Protein AF-A0A1Z8NER0-F1 (afdb_monomer_lite)

Foldseek 3Di:
DPPVVVVVVVVVVVPPPPPDPDLADDPVCLVVQQWDDDPQFIDRVRHGFKGFPDWDWDQDPNDTATETEMETPHCVCVDDVSVSSVSNHVCNVVVRHHYHYHYDPVVVVVVVPD

Structure (mmCIF, N/CA/C/O backbone):
data_AF-A0A1Z8NER0-F1
#
_entry.id   AF-A0A1Z8NER0-F1
#
loop_
_atom_site.group_PDB
_atom_site.id
_atom_site.type_symbol
_atom_site.label_atom_id
_atom_site.label_alt_id
_atom_site.label_comp_id
_atom_site.label_asym_id
_atom_site.label_entity_id
_atom_site.label_seq_id
_atom_site.pdbx_PDB_ins_code
_atom_site.Cartn_x
_atom_site.Cartn_y
_atom_site.Cartn_z
_atom_site.occupancy
_atom_site.B_iso_or_equiv
_atom_site.auth_seq_id
_atom_site.auth_comp_id
_atom_site.auth_asym_id
_atom_site.auth_atom_id
_atom_site.pdbx_PDB_model_num
ATOM 1 N N . MET A 1 1 ? -15.373 44.609 32.808 1.00 50.22 1 MET A N 1
ATOM 2 C CA . MET A 1 1 ? -14.278 44.105 31.946 1.00 50.22 1 MET A CA 1
ATOM 3 C C . MET A 1 1 ? -14.172 42.583 32.076 1.00 50.22 1 MET A C 1
ATOM 5 O O . MET A 1 1 ? -13.377 42.101 32.862 1.00 50.22 1 MET A O 1
ATOM 9 N N . LYS A 1 2 ? -15.038 41.816 31.400 1.00 55.25 2 LYS A N 1
ATOM 10 C CA . LYS A 1 2 ? -15.025 40.336 31.393 1.00 55.25 2 LYS A CA 1
ATOM 11 C C . LYS A 1 2 ? -15.396 39.654 30.049 1.00 55.25 2 LYS A C 1
ATOM 13 O O . LYS A 1 2 ? -15.119 38.465 29.956 1.00 55.25 2 LYS A O 1
ATOM 18 N N . PRO A 1 3 ? -15.946 40.315 28.999 1.00 56.00 3 PRO A N 1
ATOM 19 C CA . PRO A 1 3 ? -16.293 39.589 27.769 1.00 56.00 3 PRO A CA 1
ATOM 20 C C . PRO A 1 3 ? -15.091 39.346 26.840 1.00 56.00 3 PRO A C 1
ATOM 22 O O . PRO A 1 3 ? -15.121 38.420 26.040 1.00 56.00 3 PRO A O 1
ATOM 25 N N . LEU A 1 4 ? -14.010 40.129 26.971 1.00 55.19 4 LEU A N 1
ATOM 26 C CA . LEU A 1 4 ? -12.832 40.020 26.100 1.00 55.19 4 LEU A CA 1
ATOM 27 C C . LEU A 1 4 ? -12.077 38.692 26.295 1.00 55.19 4 LEU A C 1
ATOM 29 O O . LEU A 1 4 ? -11.555 38.126 25.345 1.00 55.19 4 LEU A O 1
ATOM 33 N N . LEU A 1 5 ? -12.055 38.174 27.526 1.00 55.09 5 LEU A N 1
ATOM 34 C CA . LEU A 1 5 ? -11.279 36.985 27.890 1.00 55.09 5 LEU A CA 1
ATOM 35 C C . LEU A 1 5 ? -11.945 35.686 27.405 1.00 55.09 5 LEU A C 1
ATOM 37 O O . LEU A 1 5 ? -11.259 34.733 27.062 1.00 55.09 5 LEU A O 1
ATOM 41 N N . ILE A 1 6 ? -13.279 35.680 27.300 1.00 60.59 6 ILE A N 1
ATOM 42 C CA . ILE A 1 6 ? -14.060 34.552 26.765 1.00 60.59 6 ILE A CA 1
ATOM 43 C C . ILE A 1 6 ? -13.908 34.465 25.240 1.00 60.59 6 ILE A C 1
ATOM 45 O O . ILE A 1 6 ? -13.832 33.370 24.689 1.00 60.59 6 ILE A O 1
ATOM 49 N N . LEU A 1 7 ? -13.800 35.612 24.561 1.00 58.25 7 LEU A N 1
ATOM 50 C CA . LEU A 1 7 ? -13.650 35.674 23.105 1.00 58.25 7 LEU A CA 1
ATOM 51 C C . LEU A 1 7 ? -12.274 35.170 22.638 1.00 58.25 7 LEU A C 1
ATOM 53 O O . LEU A 1 7 ? -12.186 34.478 21.629 1.00 58.25 7 LEU A O 1
ATOM 57 N N . VAL A 1 8 ? -11.221 35.451 23.414 1.00 59.75 8 VAL A N 1
ATOM 58 C CA . VAL A 1 8 ? -9.862 34.933 23.169 1.00 59.75 8 VAL A CA 1
ATOM 59 C C . VAL A 1 8 ? -9.753 33.438 23.497 1.00 59.75 8 VAL A C 1
ATOM 61 O O . VAL A 1 8 ? -9.019 32.717 22.833 1.00 59.75 8 VAL A O 1
ATOM 64 N N . LEU A 1 9 ? -10.502 32.935 24.483 1.00 55.91 9 LEU A N 1
ATOM 65 C CA . LEU A 1 9 ? -10.484 31.509 24.831 1.00 55.91 9 LEU A CA 1
ATOM 66 C C . LEU A 1 9 ? -11.206 30.641 23.780 1.00 55.91 9 LEU A C 1
ATOM 68 O O . LEU A 1 9 ? -10.778 29.524 23.504 1.00 55.91 9 LEU A O 1
ATOM 72 N N . MET A 1 10 ? -12.269 31.167 23.161 1.00 57.09 10 MET A N 1
ATOM 73 C CA . MET A 1 10 ? -13.005 30.496 22.080 1.00 57.09 10 MET A CA 1
ATOM 74 C C . MET A 1 10 ? -12.189 30.384 20.784 1.00 57.09 10 MET A C 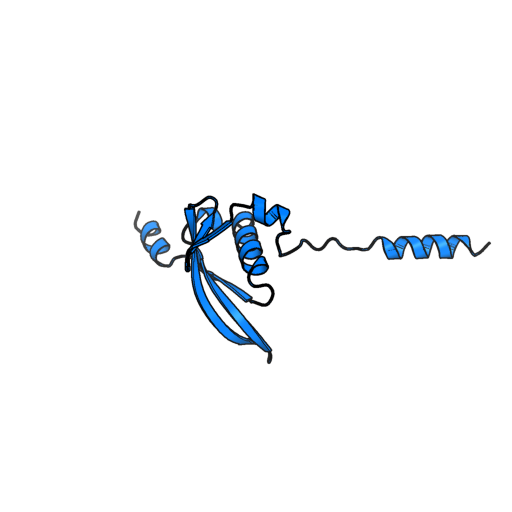1
ATOM 76 O O . MET A 1 10 ? -12.289 29.371 20.100 1.00 57.09 10 MET A O 1
ATOM 80 N N . SER A 1 11 ? -11.350 31.371 20.447 1.00 56.81 11 SER A N 1
ATOM 81 C CA . SER A 1 11 ? -10.538 31.326 19.220 1.00 56.81 11 SER A CA 1
ATOM 82 C C . SER A 1 11 ? -9.385 30.320 19.281 1.00 56.81 11 SER A C 1
ATOM 84 O O . SER A 1 11 ? -8.976 29.815 18.241 1.00 56.81 11 SER A O 1
ATOM 86 N N . VAL A 1 12 ? -8.892 29.972 20.474 1.00 58.34 12 VAL A N 1
ATOM 87 C CA . VAL A 1 12 ? -7.831 28.960 20.645 1.00 58.34 12 VAL A CA 1
ATOM 88 C C . VAL A 1 12 ? -8.360 27.529 20.446 1.00 58.34 12 VAL A C 1
ATOM 90 O O . VAL A 1 12 ? -7.604 26.654 20.032 1.00 58.34 12 VAL A O 1
ATOM 93 N N . LEU A 1 13 ? -9.659 27.284 20.662 1.00 54.94 13 LEU A N 1
ATOM 94 C CA . LEU A 1 13 ? -10.263 25.949 20.533 1.00 54.94 13 LEU A CA 1
ATOM 95 C C . LEU A 1 13 ? -10.535 25.520 19.079 1.00 54.94 13 LEU A C 1
ATOM 97 O O . LEU A 1 13 ? -10.648 24.325 18.822 1.00 54.94 13 LEU A O 1
ATOM 101 N N . PHE A 1 14 ? -10.594 26.455 18.123 1.00 56.16 14 PHE A N 1
ATOM 102 C CA . PHE A 1 14 ? -10.769 26.138 16.694 1.00 56.16 14 PHE A CA 1
ATOM 103 C C . PHE A 1 14 ? -9.450 25.893 15.945 1.00 56.16 14 PHE A C 1
ATOM 105 O O . PHE A 1 14 ? -9.468 25.406 14.817 1.00 56.16 14 PHE A O 1
ATOM 112 N N . SER A 1 15 ? -8.307 26.197 16.562 1.00 55.75 15 SER A N 1
ATOM 113 C CA . SER A 1 15 ? -6.983 26.092 15.932 1.00 55.75 15 SER A CA 1
ATOM 114 C C . SER A 1 15 ? -6.365 24.696 16.024 1.00 55.75 15 SER A C 1
ATOM 116 O O . SER A 1 15 ? -5.354 24.435 15.380 1.00 55.75 15 SER A O 1
ATOM 118 N N . SER A 1 16 ? -6.952 23.789 16.806 1.00 47.38 16 SER A N 1
ATOM 119 C CA . SER A 1 16 ? -6.429 22.432 17.007 1.00 47.38 16 SER A CA 1
ATOM 120 C C . SER A 1 16 ? -7.053 21.427 16.039 1.00 47.38 16 SER A C 1
ATOM 122 O O . SER A 1 16 ? -7.410 20.317 16.426 1.00 47.38 16 SER A O 1
ATOM 124 N N . CYS A 1 17 ? -7.189 21.800 14.766 1.00 55.56 17 CYS A N 1
ATOM 125 C CA . CYS A 1 17 ? -7.350 20.812 13.706 1.00 55.56 17 CYS A CA 1
ATOM 126 C C . CYS A 1 17 ? -5.950 20.255 13.428 1.00 55.56 17 CYS A C 1
ATOM 128 O O . CYS A 1 17 ? -5.208 20.779 12.599 1.00 55.56 17 CYS A O 1
ATOM 130 N N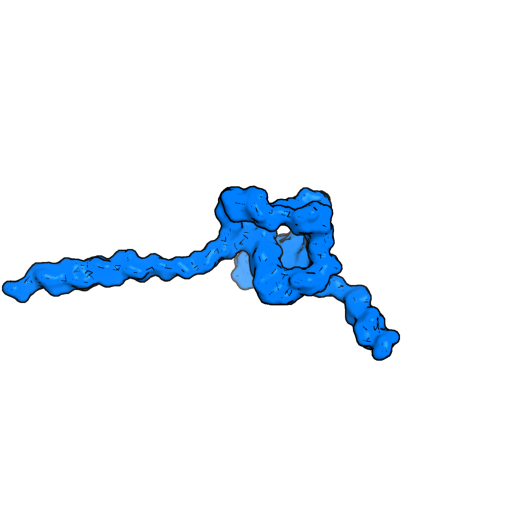 . VAL A 1 18 ? -5.538 19.269 14.226 1.00 59.12 18 VAL A N 1
ATOM 131 C CA . VAL A 1 18 ? -4.282 18.547 14.017 1.00 59.12 18 VAL A CA 1
ATOM 132 C C . VAL A 1 18 ? -4.368 17.938 12.623 1.00 59.12 18 VAL A C 1
ATOM 134 O O . VAL A 1 18 ? -5.166 17.029 12.401 1.00 59.12 18 VAL A O 1
ATOM 137 N N . THR A 1 19 ? -3.594 18.462 11.674 1.00 53.19 19 THR A N 1
ATOM 138 C CA . THR A 1 19 ? -3.449 17.880 10.339 1.00 53.19 19 THR A CA 1
ATOM 139 C C . THR A 1 19 ? -2.804 16.514 10.506 1.00 53.19 19 THR A C 1
ATOM 141 O O . THR A 1 19 ? -1.584 16.388 10.573 1.00 53.19 19 THR A O 1
ATOM 144 N N . THR A 1 20 ? -3.636 15.492 10.670 1.00 59.25 20 THR A N 1
ATOM 145 C CA . THR A 1 20 ? -3.205 14.102 10.610 1.00 59.25 20 THR A CA 1
ATOM 146 C C . THR A 1 20 ? -2.907 13.837 9.145 1.00 59.25 20 THR A C 1
ATOM 148 O O . THR A 1 20 ? -3.754 14.100 8.291 1.00 59.25 20 THR A O 1
ATOM 151 N N . GLU A 1 21 ? -1.688 13.402 8.832 1.00 65.31 21 GLU A N 1
ATOM 152 C CA . GLU A 1 21 ? -1.364 13.012 7.463 1.00 65.31 21 GLU A CA 1
ATOM 153 C C . GLU A 1 21 ? -2.378 11.963 6.988 1.00 65.31 21 GLU A C 1
ATOM 155 O O . GLU A 1 21 ? -2.647 10.980 7.680 1.00 65.31 21 GLU A O 1
ATOM 160 N N . SER A 1 22 ? -2.986 12.198 5.823 1.00 72.06 22 SER A N 1
ATOM 161 C CA . SER A 1 22 ? -3.936 11.249 5.249 1.00 72.06 22 SER A CA 1
ATOM 162 C C . SER A 1 22 ? -3.197 9.987 4.809 1.00 72.06 22 SER A C 1
ATOM 164 O O . SER A 1 22 ? -2.309 10.043 3.956 1.00 72.06 22 SER A O 1
ATOM 166 N N . PHE A 1 23 ? -3.630 8.836 5.321 1.00 82.88 23 PHE A N 1
ATOM 167 C CA . PHE A 1 23 ? -3.181 7.510 4.880 1.00 82.88 23 PHE A CA 1
ATOM 168 C C . PHE A 1 23 ? -3.869 7.041 3.583 1.00 82.88 23 PHE A C 1
ATOM 170 O O . PHE A 1 23 ? -3.781 5.874 3.218 1.00 82.88 23 PHE A O 1
ATOM 177 N N . THR A 1 24 ? -4.541 7.947 2.864 1.00 88.44 24 THR A N 1
ATOM 178 C CA . THR A 1 24 ? -5.154 7.694 1.549 1.00 88.44 24 THR A CA 1
ATOM 179 C C . THR A 1 24 ? -4.841 8.820 0.574 1.00 88.44 24 THR A C 1
ATOM 181 O O . THR A 1 24 ? -4.645 9.971 0.978 1.00 88.44 24 THR A O 1
ATOM 184 N N . PHE A 1 25 ? -4.771 8.490 -0.711 1.00 90.06 25 PHE A N 1
ATOM 185 C CA . PHE A 1 25 ? -4.637 9.461 -1.783 1.00 90.06 25 PHE A CA 1
ATOM 186 C C . PHE A 1 25 ? -5.948 10.199 -2.021 1.00 90.06 25 PHE A C 1
ATOM 188 O O . PHE A 1 25 ? -7.022 9.596 -2.039 1.00 90.06 25 PHE A O 1
ATOM 195 N N . THR A 1 26 ? -5.850 11.498 -2.292 1.00 91.38 26 THR A N 1
ATOM 196 C CA . THR A 1 26 ? -6.953 12.211 -2.946 1.00 91.38 26 THR A CA 1
ATOM 197 C C . THR A 1 26 ? -7.106 11.730 -4.392 1.00 91.38 26 THR A C 1
ATOM 199 O O . THR A 1 26 ? -6.211 11.096 -4.954 1.00 91.38 26 THR A O 1
ATOM 202 N N . GLU A 1 27 ? -8.227 12.049 -5.040 1.00 90.12 27 GLU A N 1
ATOM 203 C CA . GLU A 1 27 ? -8.416 11.698 -6.454 1.00 90.12 27 GLU A CA 1
ATOM 204 C C . GLU A 1 27 ? -7.340 12.302 -7.368 1.00 90.12 27 GLU A C 1
ATOM 206 O O . GLU A 1 27 ? -6.908 11.657 -8.324 1.00 90.12 27 GLU A O 1
ATOM 211 N N . GLU A 1 28 ? -6.911 13.535 -7.091 1.00 92.75 28 GLU A N 1
ATOM 212 C CA . GLU A 1 28 ? -5.862 14.211 -7.857 1.00 92.75 28 GLU A CA 1
ATOM 213 C C . GLU A 1 28 ? -4.498 13.567 -7.610 1.00 92.75 28 GLU A C 1
ATOM 215 O O . GLU A 1 28 ? -3.787 13.253 -8.566 1.00 92.75 28 GLU A O 1
ATOM 220 N N . GLU A 1 29 ? -4.158 13.299 -6.345 1.00 92.56 29 GLU A N 1
ATOM 221 C CA . GLU A 1 29 ? -2.914 12.607 -6.019 1.00 92.56 29 GLU A CA 1
ATOM 222 C C . GLU A 1 29 ? -2.885 11.217 -6.665 1.00 92.56 29 GLU A C 1
ATOM 224 O O . GLU A 1 29 ? -1.879 10.860 -7.263 1.00 92.56 29 GLU A O 1
ATOM 229 N N . MET A 1 30 ? -3.990 10.462 -6.627 1.00 93.12 30 MET A N 1
ATOM 230 C CA . MET A 1 30 ? -4.091 9.136 -7.242 1.00 93.12 30 MET A CA 1
ATOM 231 C C . MET A 1 30 ? -3.853 9.192 -8.756 1.00 93.12 30 MET A C 1
ATOM 233 O O . MET A 1 30 ? -3.057 8.406 -9.272 1.00 93.12 30 MET A O 1
ATOM 237 N N . LYS A 1 31 ? -4.488 10.140 -9.463 1.00 91.81 31 LYS A N 1
ATOM 238 C CA . LYS A 1 31 ? -4.297 10.338 -10.914 1.00 91.81 31 LYS A CA 1
ATOM 239 C C . LYS A 1 31 ? -2.844 10.648 -11.273 1.00 91.81 31 LYS A C 1
ATOM 241 O O . LYS A 1 31 ? -2.363 10.173 -12.297 1.00 91.81 31 LYS A O 1
ATOM 246 N N . ASN A 1 32 ? -2.157 11.408 -10.425 1.00 94.00 32 ASN A N 1
ATOM 247 C CA . ASN A 1 32 ? -0.768 11.813 -10.641 1.00 94.00 32 ASN A CA 1
ATOM 248 C C . ASN A 1 32 ? 0.252 10.837 -10.032 1.00 94.00 32 ASN A C 1
ATOM 250 O O . ASN A 1 32 ? 1.449 10.966 -10.273 1.00 94.00 32 ASN A O 1
ATOM 254 N N . SER A 1 33 ? -0.203 9.859 -9.245 1.00 93.56 33 SER A N 1
ATOM 255 C CA . SER A 1 33 ? 0.669 8.956 -8.492 1.00 93.56 33 SER A CA 1
ATOM 256 C C . SER A 1 33 ? 1.427 7.977 -9.383 1.00 93.56 33 SER A C 1
ATOM 258 O O . SER A 1 33 ? 2.458 7.461 -8.969 1.00 93.56 33 SER A O 1
ATOM 260 N N . GLY A 1 34 ? 0.923 7.685 -10.586 1.00 95.56 34 GLY A N 1
ATOM 261 C CA . GLY A 1 34 ? 1.475 6.659 -11.471 1.00 95.56 34 GLY A CA 1
ATOM 262 C C . GLY A 1 34 ? 1.252 5.221 -10.992 1.00 95.56 34 GLY A C 1
ATOM 263 O O . GLY A 1 34 ? 1.713 4.290 -11.653 1.00 95.56 34 GLY A O 1
ATOM 264 N N . PHE A 1 35 ? 0.562 5.011 -9.866 1.00 97.12 35 PHE A N 1
ATOM 265 C CA . PHE A 1 35 ? 0.215 3.670 -9.412 1.00 97.12 35 PHE A CA 1
ATOM 266 C C . PHE A 1 35 ? -0.954 3.087 -10.210 1.00 97.12 35 PHE A C 1
ATOM 268 O O . PHE A 1 35 ? -1.912 3.778 -10.565 1.00 97.12 35 PHE A O 1
ATOM 275 N N . SER A 1 36 ? -0.901 1.784 -10.452 1.00 96.62 36 SER A N 1
ATOM 276 C CA . SER A 1 36 ? -1.977 1.020 -11.084 1.00 96.62 36 SER A CA 1
ATOM 277 C C . SER A 1 36 ? -1.918 -0.450 -10.669 1.00 96.62 36 SER A C 1
ATOM 279 O O . SER A 1 36 ? -0.946 -0.894 -10.064 1.00 96.62 36 SER A O 1
ATOM 281 N N . GLU A 1 37 ? -2.960 -1.203 -11.005 1.00 95.94 37 GLU A N 1
ATOM 282 C CA . GLU A 1 37 ? -3.040 -2.645 -10.775 1.00 95.94 37 GLU A CA 1
ATOM 283 C C . GLU A 1 37 ? -3.185 -3.372 -12.111 1.00 95.94 37 GLU A C 1
ATOM 285 O O . GLU A 1 37 ? -3.951 -2.953 -12.985 1.00 95.94 37 GLU A O 1
ATOM 290 N N . GLN A 1 38 ? -2.473 -4.487 -12.252 1.00 96.94 38 GLN A N 1
ATOM 291 C CA . GLN A 1 38 ? -2.634 -5.423 -13.357 1.00 96.94 38 GLN A CA 1
ATOM 292 C C . GLN A 1 38 ? -2.710 -6.844 -12.793 1.00 96.94 38 GLN A C 1
ATOM 294 O O . GLN A 1 38 ? -1.698 -7.464 -12.469 1.00 96.94 38 GLN A O 1
ATOM 299 N N . GLY A 1 39 ? -3.931 -7.369 -12.668 1.00 95.50 39 GLY A N 1
ATOM 300 C CA . GLY A 1 39 ? -4.162 -8.635 -11.972 1.00 95.50 39 GLY A CA 1
ATOM 301 C C . GLY A 1 39 ? -3.784 -8.510 -10.495 1.00 95.50 39 GLY A C 1
ATOM 302 O O . GLY A 1 39 ? -4.287 -7.628 -9.812 1.00 95.50 39 GLY A O 1
ATOM 303 N N . TRP A 1 40 ? -2.883 -9.373 -10.024 1.00 96.19 40 TRP A N 1
ATOM 304 C CA . TRP A 1 40 ? -2.355 -9.338 -8.653 1.00 96.19 40 TRP A CA 1
ATOM 305 C C . TRP A 1 40 ? -1.095 -8.469 -8.511 1.00 96.19 40 TRP A C 1
ATOM 307 O O . TRP A 1 40 ? -0.530 -8.379 -7.427 1.00 96.19 40 TRP A O 1
ATOM 317 N N . SER A 1 41 ? -0.622 -7.833 -9.585 1.00 97.12 41 SER A N 1
ATOM 318 C CA . SER A 1 41 ? 0.563 -6.972 -9.547 1.00 97.12 41 SER A CA 1
ATOM 319 C C . SER A 1 41 ? 0.187 -5.509 -9.330 1.00 97.12 41 SER A C 1
ATOM 321 O O . SER A 1 41 ? -0.719 -4.992 -9.985 1.00 97.12 41 SER A O 1
ATOM 323 N N . ILE A 1 42 ? 0.944 -4.831 -8.469 1.00 97.31 42 ILE A N 1
ATOM 324 C CA . ILE A 1 42 ? 0.908 -3.380 -8.285 1.00 97.31 42 ILE A CA 1
ATOM 325 C C . ILE A 1 42 ? 2.056 -2.780 -9.090 1.00 97.31 42 ILE A C 1
ATOM 327 O O . ILE A 1 42 ? 3.218 -3.186 -8.965 1.00 97.31 42 ILE A O 1
ATOM 331 N N . LEU A 1 43 ? 1.714 -1.824 -9.945 1.00 97.81 43 LEU A N 1
ATOM 332 C CA . LEU A 1 43 ? 2.628 -1.174 -10.865 1.00 97.81 43 LEU A CA 1
ATOM 333 C C . LEU A 1 43 ? 2.823 0.286 -10.464 1.00 97.81 43 LEU A C 1
ATOM 335 O O . LEU A 1 43 ? 1.858 0.953 -10.094 1.00 97.81 43 LEU A O 1
ATOM 339 N N . LYS A 1 44 ? 4.041 0.799 -10.641 1.00 97.12 44 LYS A N 1
ATOM 340 C CA . LYS A 1 44 ? 4.356 2.230 -10.637 1.00 97.12 44 LYS A CA 1
ATOM 341 C C . LYS A 1 44 ? 4.907 2.612 -12.004 1.00 97.12 44 LYS A C 1
ATOM 343 O O . LYS A 1 44 ? 5.868 2.012 -12.478 1.00 97.12 44 LYS A O 1
ATOM 348 N N . ASP A 1 45 ? 4.257 3.570 -12.658 1.00 95.94 45 ASP A N 1
ATOM 349 C CA . ASP A 1 45 ? 4.614 4.064 -13.995 1.00 95.94 45 ASP A CA 1
ATOM 350 C C . ASP A 1 45 ? 4.759 2.927 -15.031 1.00 95.94 45 ASP A C 1
ATOM 352 O O . ASP A 1 45 ? 5.628 2.939 -15.900 1.00 95.94 45 ASP A O 1
ATOM 356 N N . GLY A 1 46 ? 3.903 1.903 -14.917 1.00 96.00 46 GLY A N 1
ATOM 357 C CA . GLY A 1 46 ? 3.884 0.733 -15.802 1.00 96.00 46 GLY A CA 1
ATOM 358 C C . GLY A 1 46 ? 4.870 -0.388 -15.446 1.00 96.00 46 GLY A C 1
ATOM 359 O O . GLY A 1 46 ? 4.827 -1.441 -16.081 1.00 96.00 46 GLY A O 1
ATOM 360 N N . LYS A 1 47 ? 5.727 -0.218 -14.432 1.00 95.94 47 LYS A N 1
ATOM 361 C CA . LYS A 1 47 ? 6.640 -1.263 -13.938 1.00 95.94 47 LYS A CA 1
ATOM 362 C C . LYS A 1 47 ? 6.038 -1.957 -12.720 1.00 95.94 47 LYS A C 1
ATOM 364 O O . LYS A 1 47 ? 5.599 -1.278 -11.800 1.00 95.94 47 LYS A O 1
ATOM 369 N N . ALA A 1 48 ? 6.036 -3.290 -12.687 1.00 95.69 48 ALA A N 1
ATOM 370 C CA . ALA A 1 48 ? 5.620 -4.039 -11.501 1.00 95.69 48 ALA A CA 1
ATOM 371 C C . ALA A 1 48 ? 6.622 -3.823 -10.358 1.00 95.69 48 ALA A C 1
ATOM 373 O O . ALA A 1 48 ? 7.819 -4.044 -10.540 1.00 95.69 48 ALA A O 1
ATOM 374 N N . ILE A 1 49 ? 6.123 -3.386 -9.202 1.00 96.06 49 ILE A N 1
ATOM 375 C CA . ILE A 1 49 ? 6.940 -3.073 -8.017 1.00 96.06 49 ILE A CA 1
ATOM 376 C C . ILE A 1 49 ? 6.579 -3.942 -6.814 1.00 96.06 49 ILE A C 1
ATOM 378 O O . ILE A 1 49 ? 7.408 -4.151 -5.933 1.00 96.06 49 ILE A O 1
ATOM 382 N N . ALA A 1 50 ? 5.359 -4.478 -6.791 1.00 96.62 50 ALA A N 1
ATOM 383 C CA . ALA A 1 50 ? 4.879 -5.363 -5.746 1.00 96.62 50 ALA A CA 1
ATOM 384 C C . ALA A 1 50 ? 3.812 -6.315 -6.296 1.00 96.62 50 ALA A C 1
ATOM 386 O O . ALA A 1 50 ? 3.226 -6.080 -7.360 1.00 96.62 50 ALA A O 1
ATOM 387 N N . LYS A 1 51 ? 3.546 -7.390 -5.563 1.00 96.94 51 LYS A N 1
ATOM 388 C CA . LYS A 1 51 ? 2.506 -8.367 -5.873 1.0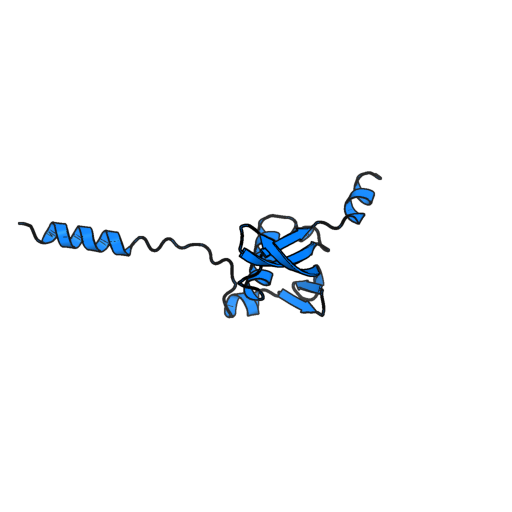0 96.94 51 LYS A CA 1
ATOM 389 C C . LYS A 1 51 ? 1.670 -8.629 -4.638 1.00 96.94 51 LYS A C 1
ATOM 391 O O . LYS A 1 51 ? 2.205 -8.900 -3.573 1.00 96.94 51 LYS A O 1
ATOM 396 N N . ILE A 1 52 ? 0.359 -8.545 -4.793 1.00 96.62 52 ILE A N 1
ATOM 397 C CA . ILE A 1 52 ? -0.584 -9.006 -3.787 1.00 96.62 52 ILE A CA 1
ATOM 398 C C . ILE A 1 52 ? -0.531 -10.538 -3.812 1.00 96.62 52 ILE A C 1
ATOM 400 O O . ILE A 1 52 ? -0.763 -11.150 -4.856 1.00 96.62 52 ILE A O 1
ATOM 404 N N . GLU A 1 53 ? -0.180 -11.153 -2.690 1.00 96.25 53 GLU A N 1
ATOM 405 C CA . GLU A 1 53 ? -0.093 -12.611 -2.563 1.00 96.25 53 GLU A CA 1
ATOM 406 C C . GLU A 1 53 ? -1.426 -13.209 -2.128 1.00 96.25 53 GLU A C 1
ATOM 408 O O . GLU A 1 53 ? -1.846 -14.248 -2.638 1.00 96.25 53 GLU A O 1
ATOM 413 N N . SER A 1 54 ? -2.117 -12.530 -1.215 1.00 95.75 54 SER A N 1
ATOM 414 C CA . SER A 1 54 ? -3.387 -12.993 -0.675 1.00 95.75 54 SER A CA 1
ATOM 415 C C . SER A 1 54 ? -4.261 -11.826 -0.216 1.00 95.75 54 SER A C 1
ATOM 417 O O . SER A 1 54 ? -3.805 -10.701 0.001 1.00 95.75 54 SER A O 1
ATOM 419 N N . MET A 1 55 ? -5.558 -12.107 -0.107 1.00 95.50 55 MET A N 1
ATOM 420 C CA . MET A 1 55 ? -6.536 -11.250 0.557 1.00 95.50 55 MET A CA 1
ATOM 421 C C . MET A 1 55 ? -7.419 -12.144 1.421 1.00 95.50 55 MET A C 1
ATOM 423 O O . MET A 1 55 ? -8.298 -12.838 0.903 1.00 95.50 55 MET A O 1
ATOM 427 N N . GLU A 1 56 ? -7.179 -12.148 2.724 1.00 95.75 56 GLU A N 1
ATOM 428 C CA . GLU A 1 56 ? -7.770 -13.112 3.653 1.00 95.75 56 GLU A CA 1
ATOM 429 C C . GLU A 1 56 ? -8.529 -12.404 4.770 1.00 95.75 56 GLU A C 1
ATOM 431 O O . GLU A 1 56 ? -8.292 -11.240 5.070 1.00 95.75 56 GLU A O 1
ATOM 436 N N . TRP A 1 57 ? -9.499 -13.093 5.367 1.00 94.88 57 TRP A N 1
ATOM 437 C CA . TRP A 1 57 ? -10.189 -12.590 6.549 1.00 94.88 57 TRP A CA 1
ATOM 438 C C . TRP A 1 57 ? -9.559 -13.204 7.794 1.00 94.88 57 TRP A C 1
ATOM 440 O O . TRP A 1 57 ? -9.614 -14.421 7.971 1.00 94.88 57 TRP A O 1
ATOM 450 N N . GLU A 1 58 ? -9.016 -12.366 8.671 1.00 91.69 58 GLU A N 1
ATOM 451 C CA . GLU A 1 58 ? -8.420 -12.772 9.942 1.00 91.69 58 GLU A CA 1
ATOM 452 C C . GLU A 1 58 ? -9.238 -12.268 11.136 1.00 91.69 58 GLU A C 1
ATOM 454 O O . GLU A 1 58 ? -9.823 -11.181 11.116 1.00 91.69 58 GLU A O 1
ATOM 459 N N . PHE A 1 59 ? -9.281 -13.070 12.201 1.00 91.50 59 PHE A N 1
ATOM 460 C CA . PHE A 1 59 ? -9.790 -12.633 13.498 1.00 91.50 59 PHE A CA 1
ATOM 461 C C . PHE A 1 59 ? -8.629 -12.133 14.357 1.00 91.50 59 PHE A C 1
ATOM 463 O O . PHE A 1 59 ? -7.759 -12.912 14.742 1.00 91.50 59 PHE A O 1
ATOM 470 N N . PHE A 1 60 ? -8.660 -10.852 14.715 1.00 83.88 60 PHE A N 1
ATOM 471 C CA . PHE A 1 60 ? -7.688 -10.216 15.597 1.00 83.88 60 PHE A CA 1
ATOM 472 C C . PHE A 1 60 ? -8.419 -9.343 16.622 1.00 83.88 60 PHE A C 1
ATOM 474 O O . PHE A 1 60 ? -9.308 -8.576 16.260 1.00 83.88 60 PHE A O 1
ATOM 481 N N . GLU A 1 61 ? -8.085 -9.477 17.909 1.00 87.56 61 GLU A N 1
ATOM 482 C CA . GLU A 1 61 ? -8.726 -8.728 19.011 1.00 87.56 61 GLU A CA 1
ATOM 483 C C . GLU A 1 61 ? -10.269 -8.712 18.940 1.00 87.56 61 GLU A C 1
ATOM 485 O O . GLU A 1 61 ? -10.906 -7.659 18.978 1.00 87.56 61 GLU A O 1
ATOM 490 N N . GLU A 1 62 ? -10.875 -9.897 18.788 1.00 92.44 62 GLU A N 1
ATOM 491 C CA . GLU A 1 62 ? -12.337 -10.088 18.699 1.00 92.44 62 GLU A CA 1
ATOM 492 C C . GLU A 1 62 ? -13.010 -9.384 17.503 1.00 92.44 62 GLU A C 1
ATOM 494 O O . GLU A 1 62 ? -14.238 -9.289 17.431 1.00 92.44 62 GLU A O 1
ATOM 499 N N . LYS A 1 63 ? -12.225 -8.916 16.531 1.00 90.44 63 LYS A N 1
ATOM 500 C CA . LYS A 1 63 ? -12.703 -8.251 15.319 1.00 90.44 63 LYS A CA 1
ATOM 501 C C . LYS A 1 63 ? -12.227 -8.995 14.081 1.00 90.44 63 LYS A C 1
ATOM 503 O O . LYS A 1 63 ? -11.142 -9.565 14.056 1.00 90.44 63 LYS A O 1
ATOM 508 N N . LEU A 1 64 ? -13.069 -8.983 13.053 1.00 92.19 64 LEU A N 1
ATOM 509 C CA . LEU A 1 64 ? -12.748 -9.545 11.751 1.00 92.19 64 LEU A CA 1
ATOM 510 C C . LEU A 1 64 ? -12.165 -8.441 10.860 1.00 92.19 64 LEU A C 1
ATOM 512 O O . LEU A 1 64 ? -12.842 -7.439 10.609 1.00 92.19 64 LEU A O 1
ATOM 516 N N . TYR A 1 65 ? -10.943 -8.634 10.374 1.00 90.81 65 TYR A N 1
ATOM 517 C CA . TYR A 1 65 ? -10.276 -7.728 9.442 1.00 90.81 65 TYR A CA 1
ATOM 518 C C . TYR A 1 65 ? -9.963 -8.455 8.145 1.00 90.81 65 TYR A C 1
ATOM 520 O O . TYR A 1 65 ? -9.677 -9.648 8.148 1.00 90.81 65 TYR A O 1
ATOM 528 N N . GLN A 1 66 ? -10.027 -7.733 7.030 1.00 94.31 66 GLN A N 1
ATOM 529 C CA . GLN A 1 66 ? -9.445 -8.227 5.793 1.00 94.31 66 GLN A CA 1
ATOM 530 C C . GLN A 1 66 ? -7.957 -7.876 5.820 1.00 94.31 66 GLN A C 1
ATOM 532 O O . GLN A 1 66 ? -7.615 -6.696 5.888 1.00 94.31 66 GLN A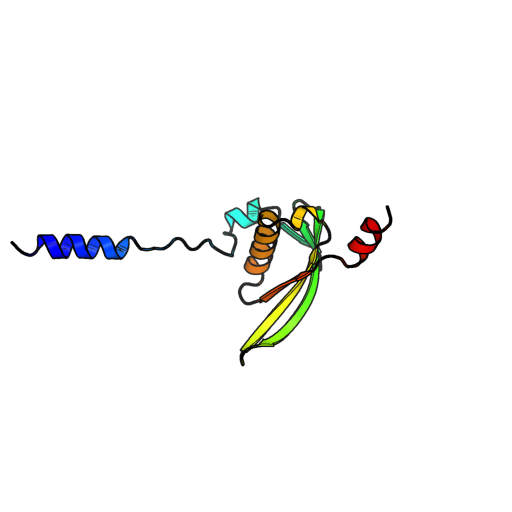 O 1
ATOM 537 N N . GLU A 1 67 ? -7.086 -8.868 5.791 1.00 95.06 67 GLU A N 1
ATOM 538 C CA . GLU A 1 67 ? -5.655 -8.681 5.600 1.00 95.06 67 GLU A CA 1
ATOM 539 C C . GLU A 1 67 ? -5.305 -8.814 4.117 1.00 95.06 67 GLU A C 1
ATOM 541 O O . GLU A 1 67 ? -5.856 -9.651 3.399 1.00 95.06 67 GLU A O 1
ATOM 546 N N . ILE A 1 68 ? -4.413 -7.944 3.654 1.00 96.25 68 ILE A N 1
ATOM 547 C CA . ILE A 1 68 ? -3.824 -7.984 2.319 1.00 96.25 68 ILE A CA 1
ATOM 548 C C . ILE A 1 68 ? -2.322 -8.152 2.503 1.00 96.25 68 ILE A C 1
ATOM 550 O O . ILE A 1 68 ? -1.655 -7.215 2.953 1.00 96.25 68 ILE A O 1
ATOM 554 N N . SER A 1 69 ? -1.801 -9.318 2.128 1.00 96.12 69 SER A N 1
ATOM 555 C CA . SER A 1 69 ? -0.363 -9.583 2.136 1.00 96.12 69 SER A CA 1
ATOM 556 C C . SER A 1 69 ? 0.228 -9.249 0.770 1.00 96.12 69 SER A C 1
ATOM 558 O O . SER A 1 69 ? -0.273 -9.680 -0.274 1.00 96.12 69 SER A O 1
ATOM 560 N N . VAL A 1 70 ? 1.299 -8.463 0.770 1.00 96.50 70 VAL A N 1
ATOM 561 C CA . VAL A 1 70 ? 1.958 -7.950 -0.432 1.00 96.50 70 VAL A CA 1
ATOM 562 C C . VAL A 1 70 ? 3.445 -8.262 -0.371 1.00 96.50 70 VAL A C 1
ATOM 564 O O . VAL A 1 70 ? 4.095 -7.957 0.618 1.00 96.50 70 VAL A O 1
ATOM 567 N N . THR A 1 71 ? 4.009 -8.811 -1.439 1.00 95.38 71 THR A N 1
ATOM 568 C CA . THR A 1 71 ? 5.455 -9.009 -1.580 1.00 95.38 71 THR A CA 1
ATOM 569 C C . THR A 1 71 ? 6.045 -7.906 -2.449 1.00 95.38 71 THR A C 1
ATOM 571 O O . THR A 1 71 ? 5.545 -7.642 -3.549 1.00 95.38 71 THR A O 1
ATOM 574 N N . LEU A 1 72 ? 7.114 -7.259 -1.984 1.00 94.69 72 LEU A N 1
ATOM 575 C CA . LEU A 1 72 ? 7.891 -6.333 -2.809 1.00 94.69 72 LEU A CA 1
ATOM 576 C C . LEU A 1 72 ? 8.684 -7.091 -3.876 1.00 94.69 72 LEU A C 1
ATOM 578 O O . LEU A 1 72 ? 9.411 -8.029 -3.568 1.00 94.69 72 LEU A O 1
ATOM 582 N N . ILE A 1 73 ? 8.577 -6.632 -5.122 1.00 92.31 73 ILE A N 1
ATOM 583 C CA . ILE A 1 73 ? 9.364 -7.129 -6.261 1.00 92.31 73 ILE A CA 1
ATOM 584 C C . ILE A 1 73 ? 10.549 -6.194 -6.535 1.00 92.31 73 ILE A C 1
ATOM 586 O O . ILE A 1 73 ? 11.620 -6.643 -6.935 1.00 92.31 73 ILE A O 1
ATOM 590 N N . ASP A 1 74 ? 10.369 -4.886 -6.332 1.00 89.69 74 ASP A N 1
ATOM 591 C CA . ASP A 1 74 ? 11.408 -3.882 -6.554 1.00 89.69 74 ASP A CA 1
ATOM 592 C C . ASP A 1 74 ? 11.870 -3.273 -5.223 1.00 89.69 74 ASP A C 1
ATOM 594 O O . ASP A 1 74 ? 11.143 -2.516 -4.576 1.00 89.69 74 ASP A O 1
ATOM 598 N N . TYR A 1 75 ? 13.104 -3.590 -4.824 1.00 83.56 75 TYR A N 1
ATOM 599 C CA . TYR A 1 75 ? 13.673 -3.177 -3.540 1.00 83.56 75 TYR A CA 1
ATOM 600 C C . TYR A 1 75 ? 13.882 -1.664 -3.425 1.00 83.56 75 TYR A C 1
ATOM 602 O O . TYR A 1 75 ? 14.032 -1.165 -2.312 1.00 83.56 75 TYR A O 1
ATOM 610 N N . GLN A 1 76 ? 13.830 -0.892 -4.518 1.00 87.38 76 GLN A N 1
ATOM 611 C CA . GLN A 1 76 ? 13.824 0.567 -4.379 1.00 87.38 76 GLN A CA 1
ATOM 612 C C . GLN A 1 76 ? 12.619 1.052 -3.545 1.00 87.38 76 GLN A C 1
ATOM 614 O O . GLN A 1 76 ? 12.709 2.108 -2.926 1.00 87.38 76 GLN A O 1
ATOM 619 N N . TYR A 1 77 ? 11.549 0.248 -3.448 1.00 89.88 77 TYR A N 1
ATOM 620 C CA . TYR A 1 77 ? 10.362 0.512 -2.629 1.00 89.88 77 TYR A CA 1
ATOM 621 C C . TYR A 1 77 ? 10.434 -0.024 -1.189 1.00 89.88 77 TYR A C 1
ATOM 623 O O . TYR A 1 77 ? 9.457 0.096 -0.455 1.00 89.88 77 TYR A O 1
ATOM 631 N N . SER A 1 78 ? 11.568 -0.588 -0.754 1.00 89.44 78 SER A N 1
ATOM 632 C CA . SER A 1 78 ? 11.760 -1.028 0.641 1.00 89.44 78 SER A CA 1
ATOM 633 C C . SER A 1 78 ? 12.054 0.129 1.603 1.00 89.44 78 SER A C 1
ATOM 635 O O . SER A 1 78 ? 11.898 -0.006 2.817 1.00 89.44 78 SER A O 1
ATOM 637 N N . ASN A 1 79 ? 12.479 1.284 1.078 1.00 91.88 79 ASN A N 1
ATOM 638 C CA . ASN A 1 79 ? 12.733 2.461 1.898 1.00 91.88 79 ASN A CA 1
ATOM 639 C C . ASN A 1 79 ? 11.421 3.055 2.437 1.00 91.88 79 ASN A C 1
ATOM 641 O O . ASN A 1 79 ? 10.357 2.893 1.844 1.00 91.88 79 ASN A O 1
ATOM 645 N N . TYR A 1 80 ? 11.512 3.770 3.559 1.00 89.38 80 TYR A N 1
ATOM 646 C CA . TYR A 1 80 ? 10.345 4.243 4.304 1.00 89.38 80 TYR A CA 1
ATOM 647 C C . TYR A 1 80 ? 9.364 5.077 3.467 1.00 89.38 80 TYR A C 1
ATOM 649 O O . TYR A 1 80 ? 8.157 4.851 3.548 1.00 89.38 80 TYR A O 1
ATOM 657 N N . ASP A 1 81 ? 9.856 6.021 2.663 1.00 91.94 81 ASP A N 1
ATOM 658 C CA . ASP A 1 81 ? 8.994 6.948 1.924 1.00 91.94 81 ASP A CA 1
ATOM 659 C C . ASP A 1 81 ? 8.252 6.238 0.789 1.00 91.94 81 ASP A C 1
ATOM 661 O O . ASP A 1 81 ? 7.040 6.404 0.625 1.00 91.94 81 ASP A O 1
ATOM 665 N N . GLU A 1 82 ? 8.954 5.383 0.051 1.00 93.50 82 GLU A N 1
ATOM 666 C CA . GLU A 1 82 ? 8.362 4.605 -1.036 1.00 93.50 82 GLU A CA 1
ATOM 667 C C . GLU A 1 82 ? 7.399 3.532 -0.511 1.00 93.50 82 GLU A C 1
ATOM 669 O O . GLU A 1 82 ? 6.287 3.380 -1.029 1.00 93.50 82 GLU A O 1
ATOM 674 N N . MET A 1 83 ? 7.768 2.852 0.577 1.00 92.50 83 MET A N 1
ATOM 675 C CA . MET A 1 83 ? 6.902 1.897 1.267 1.00 92.50 83 MET A CA 1
ATOM 676 C C . MET A 1 83 ? 5.618 2.576 1.746 1.00 92.50 83 MET A C 1
ATOM 678 O O . MET A 1 83 ? 4.514 2.072 1.532 1.00 92.50 83 MET A O 1
ATOM 682 N N . LYS A 1 84 ? 5.737 3.763 2.350 1.00 91.81 84 LYS A N 1
ATOM 683 C CA . LYS A 1 84 ? 4.589 4.551 2.804 1.00 91.81 84 LYS A CA 1
ATOM 684 C C . LYS A 1 84 ? 3.669 4.923 1.642 1.00 91.81 84 LYS A C 1
ATOM 686 O O . LYS A 1 84 ? 2.448 4.865 1.796 1.00 91.81 84 LYS A O 1
ATOM 691 N N . MET A 1 85 ? 4.221 5.269 0.480 1.00 93.62 85 MET A N 1
ATOM 692 C CA . MET A 1 85 ? 3.437 5.572 -0.723 1.00 93.62 85 MET A CA 1
ATOM 693 C C . MET A 1 85 ? 2.711 4.340 -1.273 1.00 93.62 85 MET A C 1
ATOM 695 O O . MET A 1 85 ? 1.531 4.437 -1.621 1.00 93.62 85 MET A O 1
ATOM 699 N N . LEU A 1 86 ? 3.367 3.178 -1.281 1.00 95.19 86 LEU A N 1
ATOM 700 C CA . LEU A 1 86 ? 2.737 1.905 -1.634 1.00 95.19 86 LEU A CA 1
ATOM 701 C C . LEU A 1 86 ? 1.599 1.550 -0.662 1.00 95.19 86 LEU A C 1
ATOM 703 O O . LEU A 1 86 ? 0.490 1.238 -1.097 1.00 95.19 86 LEU A O 1
ATOM 707 N N . MET A 1 87 ? 1.827 1.667 0.648 1.00 94.00 87 MET A N 1
ATOM 708 C CA . MET A 1 87 ? 0.787 1.442 1.658 1.00 94.00 87 MET A CA 1
ATOM 709 C C . MET A 1 87 ? -0.387 2.409 1.477 1.00 94.00 87 MET A C 1
ATOM 711 O O . MET A 1 87 ? -1.540 1.981 1.504 1.00 94.00 87 MET A O 1
ATOM 715 N N . LYS A 1 88 ? -0.114 3.697 1.226 1.00 94.25 88 LYS A N 1
ATOM 716 C CA . LYS A 1 88 ? -1.140 4.715 0.945 1.00 94.25 88 LYS A CA 1
ATOM 717 C C . LYS A 1 88 ? -1.963 4.345 -0.293 1.00 94.25 88 LYS A C 1
ATOM 719 O O . LYS A 1 88 ? -3.185 4.508 -0.285 1.00 94.25 88 LYS A O 1
ATOM 724 N N . TYR A 1 89 ? -1.327 3.810 -1.339 1.00 95.94 89 TYR A N 1
ATOM 725 C CA . TYR A 1 89 ? -2.015 3.324 -2.539 1.00 95.94 89 TYR A CA 1
ATOM 726 C C . TYR A 1 89 ? -2.988 2.194 -2.206 1.00 95.94 89 TYR A C 1
ATOM 728 O O . TYR A 1 89 ? -4.191 2.327 -2.455 1.00 95.94 89 TYR A O 1
ATOM 736 N N . ILE A 1 90 ? -2.482 1.131 -1.578 1.00 95.31 90 ILE A N 1
ATOM 737 C CA . ILE A 1 90 ? -3.274 -0.052 -1.222 1.00 95.31 90 ILE A CA 1
ATOM 738 C C . ILE A 1 90 ? -4.425 0.351 -0.298 1.00 95.31 90 ILE A C 1
ATOM 740 O O . ILE A 1 90 ? -5.568 -0.030 -0.535 1.00 95.31 90 ILE A O 1
ATOM 744 N N . HIS A 1 91 ? -4.166 1.193 0.702 1.00 93.75 91 HIS A N 1
ATOM 745 C CA . HIS A 1 91 ? -5.190 1.641 1.642 1.00 93.75 91 HIS A CA 1
ATOM 746 C C . HIS A 1 91 ? -6.259 2.523 0.980 1.00 93.75 91 HIS A C 1
ATOM 748 O O . HIS A 1 91 ? -7.425 2.480 1.359 1.00 93.75 91 HIS A O 1
ATOM 754 N N . THR A 1 92 ? -5.910 3.272 -0.071 1.00 93.94 92 THR A N 1
ATOM 755 C CA . THR A 1 92 ? -6.906 4.017 -0.862 1.00 93.94 92 THR A CA 1
ATOM 756 C C . THR A 1 92 ? -7.881 3.077 -1.574 1.00 93.94 92 THR A C 1
ATOM 758 O O . THR A 1 92 ? -9.064 3.392 -1.704 1.00 93.94 92 THR A O 1
ATOM 761 N N . LYS A 1 93 ? -7.407 1.912 -2.030 1.00 93.12 93 LYS A N 1
ATOM 762 C CA . LYS A 1 93 ? -8.235 0.879 -2.673 1.00 93.12 93 LYS A CA 1
ATOM 763 C C . LYS A 1 93 ? -8.973 0.000 -1.662 1.00 93.12 93 LYS A C 1
ATOM 765 O O . LYS A 1 93 ? -10.103 -0.416 -1.915 1.00 93.12 93 LYS A O 1
ATOM 770 N N . HIS A 1 94 ? -8.356 -0.225 -0.506 1.00 92.06 94 HIS A N 1
ATOM 771 C CA . HIS A 1 94 ? -8.799 -1.141 0.538 1.00 92.06 94 HIS A CA 1
ATOM 772 C C . HIS A 1 94 ? -8.788 -0.456 1.920 1.00 92.06 94 HIS A C 1
ATOM 774 O O . HIS A 1 94 ? -7.996 -0.805 2.797 1.00 92.06 94 HIS A O 1
ATOM 780 N N . PRO A 1 95 ? -9.688 0.516 2.160 1.00 90.31 95 PRO A N 1
ATOM 781 C CA . PRO A 1 95 ? -9.619 1.419 3.319 1.00 90.31 95 PRO A CA 1
ATOM 782 C C . PRO A 1 95 ? -9.900 0.762 4.674 1.00 90.31 95 PRO A C 1
ATOM 784 O O . PRO A 1 95 ? -9.732 1.389 5.715 1.00 90.31 95 PRO A O 1
ATOM 787 N N . LYS A 1 96 ? -10.386 -0.481 4.692 1.00 88.25 96 LYS A N 1
ATOM 788 C CA . LYS A 1 96 ? -10.681 -1.228 5.927 1.00 88.25 96 LYS A CA 1
ATOM 789 C C . LYS A 1 96 ? -9.716 -2.380 6.166 1.00 88.25 96 LYS A C 1
ATOM 791 O O . LYS A 1 96 ? -9.892 -3.115 7.135 1.00 88.25 96 LYS A O 1
ATOM 796 N N . SER A 1 97 ? -8.753 -2.551 5.270 1.00 91.00 97 SER A N 1
ATOM 797 C CA . SER A 1 97 ? -7.875 -3.702 5.294 1.00 91.00 97 SER A CA 1
ATOM 798 C C . SER A 1 97 ? -6.606 -3.397 6.070 1.00 91.00 97 SER A C 1
ATOM 800 O O . SER A 1 97 ? -6.051 -2.297 5.982 1.00 91.00 97 SER A O 1
ATOM 802 N N . LYS A 1 98 ? -6.146 -4.394 6.818 1.00 91.94 98 LYS A N 1
ATOM 803 C CA . LYS A 1 98 ? -4.777 -4.445 7.321 1.00 91.94 98 LYS A CA 1
ATOM 804 C C . LYS A 1 98 ? -3.869 -4.794 6.145 1.00 91.94 98 LYS A C 1
ATOM 806 O O . LYS A 1 98 ? -4.255 -5.571 5.274 1.00 91.94 98 LYS A O 1
ATOM 811 N N . ILE A 1 99 ? -2.696 -4.182 6.099 1.00 92.88 99 ILE A N 1
ATOM 812 C CA . ILE A 1 99 ? -1.727 -4.390 5.026 1.00 92.88 99 ILE A CA 1
ATOM 813 C C . ILE A 1 99 ? -0.470 -4.960 5.663 1.00 92.88 99 ILE A C 1
ATOM 815 O O . ILE A 1 99 ? 0.089 -4.347 6.574 1.00 92.88 99 ILE A O 1
ATOM 819 N N . GLU A 1 100 ? -0.032 -6.105 5.163 1.00 92.88 100 GLU A N 1
ATOM 820 C CA . GLU A 1 100 ? 1.245 -6.715 5.503 1.00 92.88 100 GLU A CA 1
ATOM 821 C C . GLU A 1 100 ? 2.142 -6.657 4.267 1.00 92.88 100 GLU A C 1
ATOM 823 O O . GLU A 1 100 ? 1.723 -7.040 3.174 1.00 92.88 100 GLU A O 1
ATOM 828 N N . ILE A 1 101 ? 3.366 -6.148 4.423 1.00 91.25 101 ILE A N 1
ATOM 829 C CA . ILE A 1 101 ? 4.337 -6.092 3.330 1.00 91.25 101 ILE A CA 1
ATOM 830 C C . ILE A 1 101 ? 5.537 -6.961 3.682 1.00 91.25 101 ILE A C 1
ATOM 832 O O . ILE A 1 101 ? 6.185 -6.756 4.705 1.00 91.25 101 ILE A O 1
ATOM 836 N N . ASN A 1 102 ? 5.821 -7.907 2.794 1.00 89.19 102 ASN A N 1
ATOM 837 C CA . ASN A 1 102 ? 6.890 -8.883 2.882 1.00 89.19 102 ASN A CA 1
ATOM 838 C C . ASN A 1 102 ? 7.975 -8.586 1.835 1.00 89.19 102 ASN A C 1
ATOM 840 O O . ASN A 1 102 ? 7.707 -8.056 0.754 1.00 89.19 102 ASN A O 1
ATOM 844 N N . GLU A 1 103 ? 9.214 -8.954 2.147 1.00 79.88 103 GLU A N 1
ATOM 845 C CA . GLU A 1 103 ? 10.325 -8.952 1.191 1.00 79.88 103 GLU A CA 1
ATOM 846 C C . GLU A 1 103 ? 10.393 -10.307 0.471 1.00 79.88 103 GLU A C 1
ATOM 848 O O . GLU A 1 103 ? 10.125 -11.343 1.083 1.00 79.88 103 GLU A O 1
ATOM 853 N N . ASP A 1 104 ? 10.758 -10.320 -0.816 1.00 72.44 104 ASP A N 1
ATOM 854 C CA . ASP A 1 104 ? 10.916 -11.568 -1.573 1.00 72.44 104 ASP A CA 1
ATOM 855 C C . ASP A 1 104 ? 12.014 -12.458 -0.940 1.00 72.44 104 ASP A C 1
ATOM 857 O O . ASP A 1 104 ? 13.170 -12.032 -0.827 1.00 72.44 104 ASP A O 1
ATOM 861 N N . PRO A 1 105 ? 11.699 -13.703 -0.529 1.00 64.56 105 PRO A N 1
ATOM 862 C CA . PRO A 1 105 ? 12.656 -14.593 0.125 1.00 64.56 105 PRO A CA 1
ATOM 863 C C . PRO A 1 105 ? 13.845 -14.991 -0.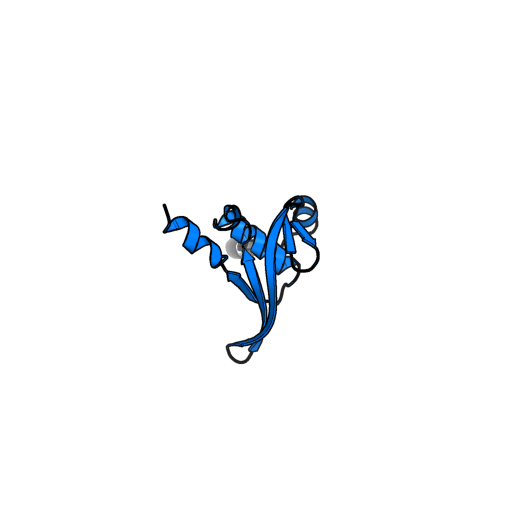764 1.00 64.56 105 PRO A C 1
ATOM 865 O O . PRO A 1 105 ? 14.924 -15.256 -0.229 1.00 64.56 105 PRO A O 1
ATOM 868 N N . HIS A 1 106 ? 13.706 -14.985 -2.096 1.00 59.22 106 HIS A N 1
ATOM 869 C CA . HIS A 1 106 ? 14.802 -15.307 -3.025 1.00 59.22 106 HIS A CA 1
ATOM 870 C C . HIS A 1 106 ? 15.864 -14.205 -3.125 1.00 59.22 106 HIS A C 1
ATOM 872 O O . HIS A 1 106 ? 16.889 -14.363 -3.791 1.00 59.22 106 HIS A O 1
ATOM 878 N N . PHE A 1 107 ? 15.649 -13.079 -2.451 1.00 58.72 107 PHE A N 1
ATOM 879 C CA . PHE A 1 107 ? 16.602 -11.984 -2.421 1.00 58.72 107 PHE A CA 1
ATOM 880 C C . PHE A 1 107 ? 17.814 -12.272 -1.517 1.00 58.72 107 PHE A C 1
ATOM 882 O O . PHE A 1 107 ? 18.938 -11.923 -1.876 1.00 58.72 107 PHE A O 1
ATOM 889 N N . LYS A 1 108 ? 17.622 -12.956 -0.378 1.00 53.38 108 LYS A N 1
ATOM 890 C CA . LYS A 1 108 ? 18.704 -13.210 0.598 1.00 53.38 108 LYS A CA 1
ATOM 891 C C . LYS A 1 108 ? 19.769 -14.185 0.085 1.00 53.38 108 LYS A C 1
ATOM 893 O O . LYS A 1 108 ? 20.941 -14.025 0.402 1.00 53.38 108 LYS A O 1
ATOM 898 N N . GLU A 1 109 ? 19.394 -15.130 -0.778 1.00 51.97 109 GLU A N 1
ATOM 899 C CA . GLU A 1 109 ? 20.341 -16.087 -1.374 1.00 51.97 109 GLU A CA 1
ATOM 900 C C . GLU A 1 109 ? 21.366 -15.431 -2.314 1.00 51.97 109 GLU A C 1
ATOM 902 O O . GLU A 1 109 ? 22.455 -15.969 -2.494 1.00 51.97 109 GLU A O 1
ATOM 907 N N . ASN A 1 110 ? 21.059 -14.260 -2.884 1.00 51.47 110 ASN A N 1
ATOM 908 C CA . ASN A 1 110 ? 21.960 -13.565 -3.810 1.00 51.47 110 ASN A CA 1
ATOM 909 C C . ASN A 1 110 ? 22.886 -12.545 -3.126 1.00 51.47 110 ASN A C 1
ATOM 911 O O . ASN A 1 110 ? 23.773 -12.018 -3.788 1.00 51.47 110 ASN A O 1
ATOM 915 N N . GLN A 1 111 ? 22.689 -12.249 -1.836 1.00 49.31 111 GLN A N 1
ATOM 916 C CA . GLN A 1 111 ? 23.570 -11.349 -1.076 1.00 49.31 111 GLN A CA 1
ATOM 917 C C . GLN A 1 111 ? 24.605 -12.098 -0.231 1.00 49.31 111 GLN A C 1
ATOM 919 O O . GLN A 1 111 ? 25.702 -11.589 -0.035 1.00 49.31 111 GLN A O 1
ATOM 924 N N . ASP A 1 112 ? 24.294 -13.319 0.211 1.00 52.97 112 ASP A N 1
ATOM 925 C CA . ASP A 1 112 ? 25.223 -14.162 0.980 1.00 52.97 112 ASP A CA 1
ATOM 926 C C . ASP A 1 112 ? 26.141 -15.027 0.080 1.00 52.97 112 ASP A C 1
ATOM 928 O O . ASP A 1 112 ? 26.899 -15.866 0.570 1.00 52.97 112 ASP A O 1
ATOM 932 N N . GLY A 1 113 ? 26.047 -14.849 -1.244 1.00 52.84 113 GLY A N 1
ATOM 933 C CA . GLY A 1 113 ? 26.774 -15.608 -2.266 1.00 52.84 113 GLY A CA 1
ATOM 934 C C . GLY A 1 113 ? 27.898 -14.854 -2.991 1.00 52.84 113 GLY A C 1
ATOM 935 O O . GLY A 1 113 ? 28.451 -15.422 -3.936 1.00 52.84 113 GLY A O 1
ATOM 936 N N . GLU A 1 114 ? 28.231 -13.621 -2.585 1.00 40.84 114 GLU A N 1
ATOM 937 C CA . GLU A 1 114 ? 29.393 -12.854 -3.087 1.00 40.84 114 GLU A CA 1
ATOM 938 C C . GLU A 1 114 ? 30.576 -12.842 -2.106 1.00 40.84 114 GLU A C 1
ATOM 940 O O . GLU A 1 114 ? 30.375 -12.560 -0.903 1.00 40.84 114 GLU A O 1
#

pLDDT: mean 82.44, std 17.13, range [40.84, 97.81]

Secondary structure (DSSP, 8-state):
--HHHHHHHHHHHTS----PPPSS--HHHHHHS-EEEETTEE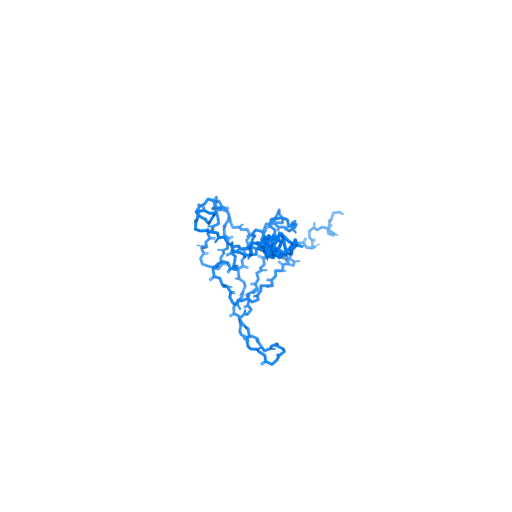EETTEEEEEEEEEEEEEETTEEEEEEEEEES-GGGGSHHHHHHHHHHHHHH-TTEEEEEEE-GGGGGGTTT-

Radius of gyration: 20.99 Å; chains: 1; bounding box: 46×60×48 Å

Sequence (114 aa):
MKPLLILVLMSVLFSSCVTTESFTFTEEEMKNSGFSEQGWSILKDGKAIAKIESMEWEFFEEKLYQEISVTLIDYQYSNYDEMKMLMKYIHTKHPKSKIEINEDPHFKENQDGE